Protein AF-A0A373C5P8-F1 (afdb_monomer_lite)

Radius of gyration: 21.84 Å; chains: 1; bounding box: 50×25×62 Å

Sequence (95 aa):
MFCRLKVCSYILAANDAGSLKAAPLRILKFPVVLPHKFLDAGRFNLRFSDTSEIIEIADKLRWYRYQRGLRQRSVADYADIDRSTYIHYEEAGRG

pLDDT: mean 80.57, std 11.32, range [50.44, 95.62]

Secondary structure (DSSP, 8-state):
-EEEEETTEEEEEEEETTEEEEEEEE-PPPP-----S-HHHHHHHHH-SSGGG---HHHHHHHHHHHTT--HHHHHHHHT--HHHHHHHHHTT--

Structure (mmCIF, N/CA/C/O backbone):
data_AF-A0A373C5P8-F1
#
_entry.id   AF-A0A373C5P8-F1
#
loop_
_atom_site.group_PDB
_atom_site.id
_atom_site.type_symbol
_atom_site.label_atom_id
_atom_site.label_alt_id
_atom_site.label_comp_id
_atom_site.label_asym_id
_atom_site.label_entity_id
_atom_site.label_seq_id
_atom_site.pdbx_PDB_ins_code
_atom_site.Cartn_x
_atom_site.Cartn_y
_atom_site.Cartn_z
_atom_site.occupancy
_atom_site.B_iso_or_equiv
_atom_site.auth_seq_id
_atom_site.auth_comp_id
_atom_site.auth_asym_id
_atom_site.auth_atom_id
_atom_site.pdbx_PDB_model_num
ATOM 1 N N . MET A 1 1 ? -22.679 0.490 28.786 1.00 80.69 1 MET A N 1
ATOM 2 C CA . MET A 1 1 ? -22.985 1.569 27.826 1.00 80.69 1 MET A CA 1
ATOM 3 C C . MET A 1 1 ? -21.695 2.046 27.177 1.00 80.69 1 MET A C 1
ATOM 5 O O . MET A 1 1 ? -20.711 2.264 27.874 1.00 80.69 1 MET A O 1
ATOM 9 N N . PHE A 1 2 ? -21.686 2.153 25.851 1.00 81.44 2 PHE A N 1
ATOM 10 C CA . PHE A 1 2 ? -20.550 2.642 25.072 1.00 81.44 2 PHE A CA 1
ATOM 11 C C . PHE A 1 2 ? -20.888 4.033 24.534 1.00 81.44 2 PHE A C 1
ATOM 13 O O . PHE A 1 2 ? -21.875 4.185 23.816 1.00 81.44 2 PHE A O 1
ATOM 20 N N . CYS A 1 3 ? -20.095 5.041 24.897 1.00 80.56 3 CYS A N 1
ATOM 21 C CA . CYS A 1 3 ? -20.370 6.439 24.566 1.00 80.56 3 CYS A CA 1
ATOM 22 C C . CYS A 1 3 ? -19.210 7.033 23.770 1.00 80.56 3 CYS A C 1
ATOM 24 O O . CYS A 1 3 ? -18.059 6.955 24.197 1.00 80.56 3 CYS A O 1
ATOM 26 N N . ARG A 1 4 ? -19.493 7.657 22.622 1.00 83.50 4 ARG A N 1
ATOM 27 C CA . ARG A 1 4 ? -18.482 8.383 21.841 1.00 83.50 4 ARG A CA 1
ATOM 28 C C . ARG A 1 4 ? -18.359 9.811 22.360 1.00 83.50 4 ARG A C 1
ATOM 30 O O . ARG A 1 4 ? -19.345 10.537 22.362 1.00 83.50 4 ARG A O 1
ATOM 37 N N . LEU A 1 5 ? -17.149 10.218 22.739 1.00 81.94 5 LEU A N 1
ATOM 38 C CA . LEU A 1 5 ? -16.859 11.592 23.159 1.00 81.94 5 LEU A CA 1
ATOM 39 C C . LEU A 1 5 ? -16.396 12.466 21.989 1.00 81.94 5 LEU A C 1
ATOM 41 O O . LEU A 1 5 ? -16.896 13.568 21.792 1.00 81.94 5 LEU A O 1
ATOM 45 N N . LYS A 1 6 ? -15.412 11.975 21.224 1.00 76.81 6 LYS A N 1
ATOM 46 C CA . LYS A 1 6 ? -14.766 12.662 20.090 1.00 76.81 6 LYS A CA 1
ATOM 47 C C . LYS A 1 6 ? -14.341 11.639 19.027 1.00 76.81 6 LYS A C 1
ATOM 49 O O . LYS A 1 6 ? -14.604 10.443 19.171 1.00 76.81 6 LYS A O 1
ATOM 54 N N . VAL A 1 7 ? -13.693 12.087 17.948 1.00 73.38 7 VAL A N 1
ATOM 55 C CA . VAL A 1 7 ? -13.117 11.200 16.920 1.00 73.38 7 VAL A CA 1
ATOM 56 C C . VAL A 1 7 ? -12.161 10.203 17.590 1.00 73.38 7 VAL A C 1
ATOM 58 O O . VAL A 1 7 ? -11.195 10.602 18.229 1.00 73.38 7 VAL A O 1
ATOM 61 N N . CYS A 1 8 ? -12.466 8.906 17.480 1.00 70.81 8 CYS A N 1
ATOM 62 C CA . CYS A 1 8 ? -11.717 7.780 18.066 1.00 70.81 8 CYS A CA 1
ATOM 63 C C . CYS A 1 8 ? -11.630 7.718 19.609 1.00 70.81 8 CYS A C 1
ATOM 65 O O . CYS A 1 8 ? -10.981 6.809 20.136 1.00 70.81 8 CYS A O 1
ATOM 67 N N . SER A 1 9 ? -12.308 8.609 20.339 1.00 80.25 9 SER A N 1
ATOM 68 C CA . SER A 1 9 ? -12.348 8.613 21.808 1.00 80.25 9 SER A CA 1
ATOM 69 C C . SER A 1 9 ? -13.710 8.161 22.319 1.00 80.25 9 SER A C 1
ATOM 71 O O . SER A 1 9 ? -14.734 8.786 22.026 1.00 80.25 9 SER A O 1
ATOM 73 N N . TYR A 1 10 ? -13.706 7.104 23.122 1.00 87.19 10 TYR A N 1
ATOM 74 C CA . TYR A 1 10 ? -14.892 6.474 23.680 1.00 87.19 10 TYR A CA 1
ATOM 75 C C . TYR A 1 10 ? -14.766 6.327 25.196 1.00 87.19 10 TYR A C 1
ATOM 77 O O . TYR A 1 10 ? -13.670 6.301 25.752 1.00 87.19 10 TYR A O 1
ATOM 85 N N . ILE A 1 11 ? -15.906 6.221 25.867 1.00 89.56 11 ILE A N 1
ATOM 86 C CA . ILE A 1 11 ? -15.998 5.815 27.265 1.00 89.56 11 ILE A CA 1
ATOM 87 C C . ILE A 1 11 ? -16.814 4.533 27.325 1.00 89.56 11 ILE A C 1
ATOM 89 O O . ILE A 1 11 ? -17.901 4.441 26.745 1.00 89.56 11 ILE A O 1
ATOM 93 N N . LEU A 1 12 ? -16.286 3.560 28.060 1.00 88.62 12 LEU A N 1
ATOM 94 C CA . LEU A 1 12 ? -17.045 2.411 28.518 1.00 88.62 12 LEU A CA 1
ATOM 95 C C . LEU A 1 12 ? -17.589 2.737 29.908 1.00 88.62 12 LEU A C 1
ATOM 97 O O . LEU A 1 12 ? -16.809 2.971 30.825 1.00 88.62 12 LEU A O 1
ATOM 101 N N . ALA A 1 13 ? -18.909 2.763 30.059 1.00 87.75 13 ALA A N 1
ATOM 102 C CA . ALA A 1 13 ? -19.573 2.999 31.335 1.00 87.75 13 ALA A CA 1
ATOM 103 C C . ALA A 1 13 ? -20.435 1.791 31.720 1.00 87.75 13 ALA A C 1
ATOM 105 O O . ALA A 1 13 ? -21.214 1.298 30.902 1.00 87.75 13 ALA A O 1
ATOM 106 N N . ALA A 1 14 ? -20.325 1.319 32.954 1.00 87.75 14 ALA A N 1
ATOM 107 C CA . ALA A 1 14 ? -21.147 0.258 33.521 1.00 87.75 14 ALA A CA 1
ATOM 108 C C . ALA A 1 14 ? -21.732 0.734 34.852 1.00 87.75 14 ALA A C 1
ATOM 110 O O . ALA A 1 14 ? -21.040 1.373 35.640 1.00 87.75 14 ALA A O 1
ATOM 111 N N . ASN A 1 15 ? -23.009 0.438 35.081 1.00 86.50 15 ASN A N 1
ATOM 112 C CA . ASN A 1 15 ? -23.632 0.632 36.380 1.00 86.50 15 ASN A CA 1
ATOM 113 C C . ASN A 1 15 ? -23.623 -0.719 37.092 1.00 86.50 15 ASN A C 1
ATOM 115 O O . ASN A 1 15 ? -24.175 -1.687 36.573 1.00 86.50 15 ASN A O 1
ATOM 119 N N . ASP A 1 16 ? -22.947 -0.774 38.230 1.00 82.62 16 ASP A N 1
ATOM 120 C CA . ASP A 1 16 ? -22.832 -1.959 39.066 1.00 82.62 16 ASP A CA 1
ATOM 121 C C . ASP A 1 16 ? -23.389 -1.607 40.446 1.00 82.62 16 ASP A C 1
ATOM 123 O O . ASP A 1 16 ? -22.794 -0.810 41.174 1.00 82.62 16 ASP A O 1
ATOM 127 N N . ALA A 1 17 ? -24.584 -2.123 40.747 1.00 79.75 17 ALA A N 1
ATOM 128 C CA . ALA A 1 17 ? -25.299 -1.915 42.008 1.00 79.75 17 ALA A CA 1
ATOM 129 C C . ALA A 1 17 ? -25.357 -0.444 42.495 1.00 79.75 17 ALA A C 1
ATOM 131 O O . ALA A 1 17 ? -25.217 -0.170 43.685 1.00 79.75 17 ALA A O 1
ATOM 132 N N . GLY A 1 18 ? -25.557 0.517 41.583 1.00 81.81 18 GLY A N 1
ATOM 133 C CA . GLY A 1 18 ? -25.664 1.946 41.913 1.00 81.81 18 GLY A CA 1
ATOM 134 C C . GLY A 1 18 ? -24.344 2.722 41.853 1.00 81.81 18 GLY A C 1
ATOM 135 O O . GLY A 1 18 ? -24.354 3.942 42.003 1.00 81.81 18 GLY A O 1
ATOM 136 N N . SER A 1 19 ? -23.222 2.053 41.574 1.00 79.56 19 SER A N 1
ATOM 137 C CA . SER A 1 19 ? -21.930 2.689 41.314 1.00 79.56 19 SER A CA 1
ATOM 138 C C . SER A 1 19 ? -21.648 2.754 39.813 1.00 79.56 19 SER A C 1
ATOM 140 O O . SER A 1 19 ? -21.651 1.738 39.110 1.00 79.56 19 SER A O 1
ATOM 142 N N . LEU A 1 20 ? -21.401 3.963 39.303 1.00 86.12 20 LEU A N 1
ATOM 143 C CA . LEU A 1 20 ? -21.026 4.182 37.909 1.00 86.12 20 LEU A CA 1
ATOM 144 C C . LEU A 1 20 ? -19.517 3.968 37.740 1.00 86.12 20 LEU A C 1
ATOM 146 O O . LEU A 1 20 ? -18.709 4.812 38.123 1.00 86.12 20 LEU A O 1
ATOM 150 N N . LYS A 1 21 ? -19.136 2.859 37.110 1.00 88.81 21 LYS A N 1
ATOM 151 C CA . LYS A 1 21 ? -17.755 2.581 36.703 1.00 88.81 21 LYS A CA 1
ATOM 152 C C . LYS A 1 21 ? -17.560 3.060 35.269 1.00 88.81 21 LYS A C 1
ATOM 154 O O . LYS A 1 21 ? -18.253 2.591 34.367 1.00 88.81 21 LYS A O 1
ATOM 159 N N . ALA A 1 22 ? -16.622 3.976 35.046 1.00 88.75 22 ALA A N 1
ATOM 160 C CA . ALA A 1 22 ? -16.278 4.470 33.716 1.00 88.75 22 ALA A CA 1
ATOM 161 C C . ALA A 1 22 ? -14.785 4.275 33.426 1.00 88.75 22 ALA A C 1
ATOM 163 O O . ALA A 1 22 ? -13.944 4.565 34.273 1.00 88.75 22 ALA A O 1
ATOM 164 N N . ALA A 1 23 ? -14.461 3.809 32.220 1.00 88.06 23 ALA A N 1
ATOM 165 C CA . ALA A 1 23 ? -13.093 3.635 31.748 1.00 88.06 23 ALA A CA 1
ATOM 166 C C . ALA A 1 23 ? -12.900 4.314 30.378 1.00 88.06 23 ALA A C 1
ATOM 168 O O . ALA A 1 23 ? -13.760 4.174 29.496 1.00 88.06 23 ALA A O 1
ATOM 169 N N . PRO A 1 24 ? -11.788 5.045 30.172 1.00 85.94 24 PRO A N 1
ATOM 170 C CA . PRO A 1 24 ? -11.460 5.611 28.871 1.00 85.94 24 PRO A CA 1
ATOM 171 C C . PRO A 1 24 ? -11.092 4.496 27.884 1.00 85.94 24 PRO A C 1
ATOM 173 O O . PRO A 1 24 ? -10.318 3.595 28.198 1.00 85.94 24 PRO A O 1
ATOM 176 N N . LEU A 1 25 ? -11.629 4.574 26.668 1.00 82.62 25 LEU A N 1
ATOM 177 C CA . LEU A 1 25 ? -11.416 3.605 25.599 1.00 82.62 25 LEU A CA 1
ATOM 178 C C . LEU A 1 25 ? -11.024 4.335 24.312 1.00 82.62 25 LEU A C 1
ATOM 180 O O . LEU A 1 25 ? -11.729 5.226 23.837 1.00 82.62 25 LEU A O 1
ATOM 184 N N . ARG A 1 26 ? -9.897 3.951 23.712 1.00 79.88 26 ARG A N 1
ATOM 185 C CA . ARG A 1 26 ? -9.427 4.523 22.446 1.00 79.88 26 ARG A CA 1
ATOM 186 C C . ARG A 1 26 ? -9.413 3.442 21.379 1.00 79.88 26 ARG A C 1
ATOM 188 O O . ARG A 1 26 ? -8.666 2.477 21.492 1.00 79.88 26 ARG A O 1
ATOM 195 N N . ILE A 1 27 ? -10.233 3.609 20.345 1.00 81.62 27 ILE A N 1
ATOM 196 C CA . ILE A 1 27 ? -10.243 2.686 19.206 1.00 81.62 27 ILE A CA 1
ATOM 197 C C . ILE A 1 27 ? -9.271 3.235 18.172 1.00 81.62 27 ILE A C 1
ATOM 199 O O . ILE A 1 27 ? -9.530 4.262 17.543 1.00 81.62 27 ILE A O 1
ATOM 203 N N . LEU A 1 28 ? -8.139 2.558 18.023 1.00 77.25 28 LEU A N 1
ATOM 204 C CA . LEU A 1 28 ? -7.158 2.867 16.995 1.00 77.25 28 LEU A CA 1
ATOM 205 C C . LEU A 1 28 ? -7.607 2.227 15.680 1.00 77.25 28 LEU A C 1
ATOM 207 O O . LEU A 1 28 ? -7.942 1.045 15.639 1.00 77.25 28 LEU A O 1
ATOM 211 N N . LYS A 1 29 ? -7.630 3.020 14.609 1.00 72.50 29 LYS A N 1
ATOM 212 C CA . LYS A 1 29 ? -7.823 2.518 13.250 1.00 72.50 29 LYS A CA 1
ATOM 213 C C . LYS A 1 29 ? -6.459 2.421 12.602 1.00 72.50 29 LYS A C 1
ATOM 215 O O . LYS A 1 29 ? -5.774 3.430 12.468 1.00 72.50 29 LYS A O 1
ATOM 220 N N . PHE A 1 30 ? -6.095 1.220 12.196 1.00 70.88 30 PHE A N 1
ATOM 221 C CA . PHE A 1 30 ? -4.934 1.002 11.354 1.00 70.88 30 PHE A CA 1
ATOM 222 C C . PHE A 1 30 ? -5.440 0.754 9.934 1.00 70.88 30 PHE A C 1
ATOM 224 O O . PHE A 1 30 ? -6.466 0.080 9.781 1.00 70.88 30 PHE A O 1
ATOM 231 N N . PRO A 1 31 ? -4.783 1.302 8.900 1.00 63.72 31 PRO A N 1
ATOM 232 C CA . PRO A 1 31 ? -5.080 0.889 7.540 1.00 63.72 31 PRO A CA 1
ATOM 233 C C . PRO A 1 31 ? -4.887 -0.626 7.466 1.00 63.72 31 PRO A C 1
ATOM 235 O O . PRO A 1 31 ? -3.851 -1.149 7.883 1.00 63.72 31 PRO A O 1
ATOM 238 N N . VAL A 1 32 ? -5.907 -1.338 6.983 1.00 59.16 32 VAL A N 1
ATOM 239 C CA . VAL A 1 32 ? -5.801 -2.773 6.717 1.00 59.16 32 VAL A CA 1
ATOM 240 C C . VAL A 1 32 ? -4.885 -2.922 5.508 1.00 59.16 32 VAL A C 1
ATOM 242 O O . VAL A 1 32 ? -5.335 -2.970 4.368 1.00 59.16 32 VAL A O 1
ATOM 245 N N . VAL A 1 33 ? -3.578 -2.943 5.756 1.00 59.09 33 VAL A N 1
ATOM 246 C CA . VAL A 1 33 ? -2.616 -3.434 4.777 1.00 59.09 33 VAL A CA 1
ATOM 247 C C . VAL A 1 33 ? -2.872 -4.931 4.713 1.00 59.09 33 VAL A C 1
ATOM 249 O O . VAL A 1 33 ? -2.725 -5.620 5.725 1.00 59.09 33 VAL A O 1
ATOM 2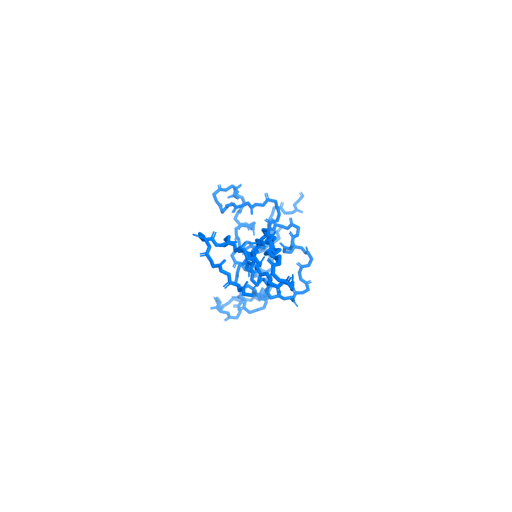52 N N . LEU A 1 34 ? -3.355 -5.419 3.566 1.00 56.59 34 LEU A N 1
ATOM 253 C CA . LEU A 1 34 ? -3.667 -6.835 3.385 1.00 56.59 34 LEU A CA 1
ATOM 254 C C . LEU A 1 34 ? -2.494 -7.676 3.925 1.00 56.59 34 LEU A C 1
ATOM 256 O O . LEU A 1 34 ? -1.349 -7.380 3.567 1.00 56.59 34 LEU A O 1
ATOM 260 N N . PRO A 1 35 ? -2.735 -8.713 4.752 1.00 50.50 35 PRO A N 1
ATOM 261 C CA . PRO A 1 35 ? -1.690 -9.607 5.235 1.00 50.50 35 PRO A CA 1
ATOM 262 C C . PRO A 1 35 ? -1.219 -10.497 4.079 1.00 50.50 35 PRO A C 1
ATOM 264 O O . PRO A 1 35 ? -1.485 -11.693 3.990 1.00 50.50 35 PRO A O 1
ATOM 267 N N . HIS A 1 36 ? -0.516 -9.898 3.133 1.00 53.28 36 HIS A N 1
ATOM 268 C CA . HIS A 1 36 ? 0.189 -10.585 2.078 1.00 53.28 36 HIS A CA 1
ATOM 269 C C . HIS A 1 36 ? 1.665 -10.313 2.279 1.00 53.28 36 HIS A C 1
ATOM 271 O O . HIS A 1 36 ? 2.158 -9.293 1.828 1.00 53.28 36 HIS A O 1
ATOM 277 N N . LYS A 1 37 ? 2.315 -11.236 3.003 1.00 50.44 37 LYS A N 1
ATOM 278 C CA . LYS A 1 37 ? 3.706 -11.742 2.918 1.00 50.44 37 LYS A CA 1
ATOM 279 C C . LYS A 1 37 ? 4.865 -10.824 2.469 1.00 50.44 37 LYS A C 1
ATOM 281 O O . LYS A 1 37 ? 5.955 -11.332 2.244 1.00 50.44 37 LYS A O 1
ATOM 286 N N . PHE A 1 38 ? 4.714 -9.512 2.393 1.00 57.41 38 PHE A N 1
ATOM 287 C CA . PHE A 1 38 ? 5.805 -8.585 2.137 1.00 57.41 38 PHE A CA 1
ATOM 288 C C . PHE A 1 38 ? 6.267 -8.034 3.483 1.00 57.41 38 PHE A C 1
ATOM 290 O O . PHE A 1 38 ? 5.931 -6.915 3.858 1.00 57.41 38 PHE A O 1
ATOM 297 N N . LEU A 1 39 ? 7.044 -8.835 4.223 1.00 64.12 39 LEU A N 1
ATOM 298 C CA . LEU A 1 39 ? 7.800 -8.334 5.382 1.00 64.12 39 LEU A CA 1
ATOM 299 C C . LEU A 1 39 ? 8.594 -7.072 5.001 1.00 64.12 39 LEU A C 1
ATOM 301 O O . LEU A 1 39 ? 8.681 -6.127 5.786 1.00 64.12 39 LEU A O 1
ATOM 305 N N . ASP A 1 40 ? 9.076 -7.032 3.758 1.00 64.94 40 ASP A N 1
ATOM 306 C CA . ASP A 1 40 ? 9.739 -5.878 3.162 1.00 64.94 40 ASP A CA 1
ATOM 307 C C . ASP A 1 40 ? 8.834 -4.646 3.083 1.00 64.94 40 ASP A C 1
ATOM 309 O O . ASP A 1 40 ? 9.302 -3.556 3.381 1.00 64.94 40 ASP A O 1
ATOM 313 N N . ALA A 1 41 ? 7.538 -4.793 2.778 1.00 66.94 41 ALA A N 1
ATOM 314 C CA . ALA A 1 41 ? 6.593 -3.672 2.773 1.00 66.94 41 ALA A CA 1
ATOM 315 C C . ALA A 1 41 ? 6.403 -3.092 4.179 1.00 66.94 41 ALA A C 1
ATOM 317 O O . ALA A 1 41 ? 6.352 -1.879 4.344 1.00 66.94 41 ALA A O 1
ATOM 318 N N . GLY A 1 42 ? 6.347 -3.950 5.203 1.00 67.56 42 GLY A N 1
ATOM 319 C CA . GLY A 1 42 ? 6.263 -3.511 6.597 1.00 67.56 42 GLY A CA 1
ATOM 320 C C . GLY A 1 42 ? 7.489 -2.699 7.021 1.00 67.56 42 GLY A C 1
ATOM 321 O O . GLY A 1 42 ? 7.348 -1.609 7.568 1.00 67.56 42 GLY A O 1
ATOM 322 N N . ARG A 1 43 ? 8.697 -3.189 6.710 1.00 71.19 43 ARG A N 1
ATOM 323 C CA . ARG A 1 43 ? 9.953 -2.464 6.981 1.00 71.19 43 ARG A CA 1
ATOM 324 C C . ARG A 1 43 ? 10.065 -1.170 6.173 1.00 71.19 43 ARG A C 1
ATOM 326 O O . ARG A 1 43 ? 10.553 -0.171 6.688 1.00 71.19 43 ARG A O 1
ATOM 333 N N . PHE A 1 44 ? 9.606 -1.188 4.926 1.00 73.25 44 PHE A N 1
ATOM 334 C CA . PHE A 1 44 ? 9.673 -0.049 4.018 1.00 73.25 44 PHE A CA 1
ATOM 335 C C . PHE A 1 44 ? 8.699 1.069 4.411 1.00 73.25 44 PHE A C 1
ATOM 337 O O . PHE A 1 44 ? 9.096 2.228 4.487 1.00 73.25 44 PHE A O 1
ATOM 344 N N . ASN A 1 45 ? 7.457 0.724 4.758 1.00 69.62 45 ASN A N 1
ATOM 345 C CA . ASN A 1 45 ? 6.440 1.687 5.189 1.00 69.62 45 ASN A CA 1
ATOM 346 C C . ASN A 1 45 ? 6.756 2.321 6.554 1.00 69.62 45 ASN A C 1
ATOM 348 O O . ASN A 1 45 ? 6.294 3.419 6.833 1.00 69.62 45 ASN A O 1
ATOM 352 N N . LEU A 1 46 ? 7.538 1.652 7.410 1.00 70.75 46 LEU A N 1
ATOM 353 C CA . LEU A 1 46 ? 8.049 2.262 8.644 1.00 70.75 46 LEU A CA 1
ATOM 354 C C . LEU A 1 46 ? 9.138 3.308 8.375 1.00 70.75 46 LEU A C 1
ATOM 356 O O . LEU A 1 46 ? 9.350 4.185 9.207 1.00 70.75 46 LEU A O 1
ATOM 360 N N . ARG A 1 47 ? 9.849 3.194 7.247 1.00 72.50 47 ARG A N 1
ATOM 361 C CA . ARG A 1 47 ? 10.972 4.069 6.897 1.00 72.50 47 ARG A CA 1
ATOM 362 C C . ARG A 1 47 ? 10.527 5.351 6.194 1.00 72.50 47 ARG A C 1
ATOM 364 O O . ARG A 1 47 ? 11.178 6.370 6.381 1.00 72.50 47 ARG A O 1
ATOM 371 N N . PHE A 1 48 ? 9.449 5.292 5.413 1.00 69.62 48 PHE A N 1
ATOM 372 C CA . PHE A 1 48 ? 8.927 6.427 4.651 1.00 69.62 48 PHE A CA 1
ATOM 373 C C . PHE A 1 48 ? 7.476 6.692 5.027 1.00 69.62 48 PHE A C 1
ATOM 375 O O . PHE A 1 48 ? 6.595 5.871 4.754 1.00 69.62 48 PHE A O 1
ATOM 382 N N . SER A 1 49 ? 7.243 7.843 5.655 1.00 69.50 49 SER A N 1
ATOM 383 C CA . SER A 1 49 ? 5.908 8.266 6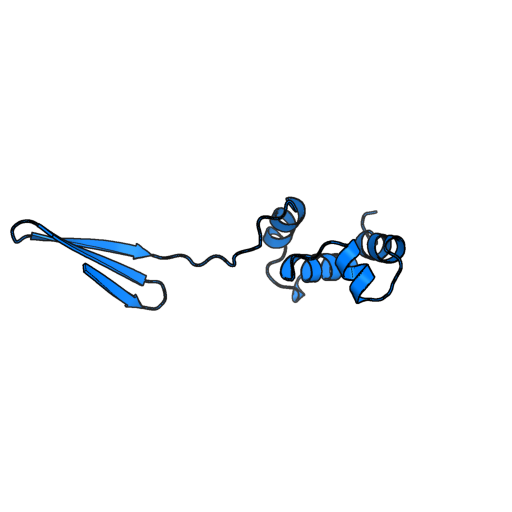.073 1.00 69.50 49 SER A CA 1
ATOM 384 C C . SER A 1 49 ? 5.172 9.002 4.953 1.00 69.50 49 SER A C 1
ATOM 386 O O . SER A 1 49 ? 3.954 8.864 4.824 1.00 69.50 49 SER A O 1
ATOM 388 N N . ASP A 1 50 ? 5.925 9.695 4.093 1.00 73.50 50 ASP A N 1
ATOM 389 C CA . ASP A 1 50 ? 5.426 10.389 2.911 1.00 73.50 50 ASP A CA 1
ATOM 390 C C . ASP A 1 50 ? 6.277 10.065 1.669 1.00 73.50 50 ASP A C 1
ATOM 392 O O . ASP A 1 50 ? 7.493 9.892 1.729 1.00 73.50 50 ASP A O 1
ATOM 396 N N . THR A 1 51 ? 5.628 10.017 0.506 1.00 77.06 51 THR A N 1
ATOM 397 C CA . THR A 1 51 ? 6.265 9.874 -0.813 1.00 77.06 51 THR A CA 1
ATOM 398 C C . THR A 1 51 ? 7.256 10.982 -1.140 1.00 77.06 51 THR A C 1
ATOM 400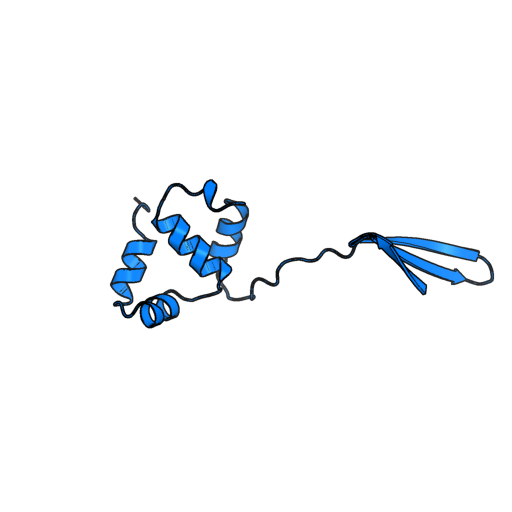 O O . THR A 1 51 ? 8.185 10.755 -1.916 1.00 77.06 51 THR A O 1
ATOM 403 N N . SER A 1 52 ? 7.070 12.164 -0.552 1.00 79.62 52 SER A N 1
ATOM 404 C CA . SER A 1 52 ? 7.953 13.320 -0.716 1.00 79.62 52 SER A CA 1
ATOM 405 C C . SER A 1 52 ? 9.355 13.070 -0.148 1.00 79.62 52 SER A C 1
ATOM 407 O O . SER A 1 52 ? 10.324 13.653 -0.625 1.00 79.62 52 SER A O 1
ATOM 409 N N . GLU A 1 53 ? 9.472 12.176 0.839 1.00 79.50 53 GLU A N 1
ATOM 410 C CA . GLU A 1 53 ? 10.738 11.784 1.477 1.00 79.50 53 GLU A CA 1
ATOM 411 C C . GLU A 1 53 ? 11.538 10.797 0.611 1.00 79.50 53 GLU A C 1
ATOM 413 O O . GLU A 1 53 ? 12.715 10.539 0.868 1.00 79.50 53 GLU A O 1
ATOM 418 N N . ILE A 1 54 ? 10.906 10.234 -0.422 1.00 83.62 54 ILE A N 1
ATOM 419 C CA . ILE A 1 54 ? 11.512 9.246 -1.306 1.00 83.62 54 ILE A CA 1
ATOM 420 C C . ILE A 1 54 ? 12.161 9.964 -2.489 1.00 83.62 54 ILE A C 1
ATOM 422 O O . ILE A 1 54 ? 11.481 10.569 -3.319 1.00 83.62 54 ILE A O 1
ATOM 426 N N . ILE A 1 55 ? 13.486 9.868 -2.592 1.00 85.50 55 ILE A N 1
ATOM 427 C CA . ILE A 1 55 ? 14.261 10.493 -3.674 1.00 85.50 55 ILE A CA 1
ATOM 428 C C . ILE A 1 55 ? 14.372 9.537 -4.870 1.00 85.50 55 ILE A C 1
ATOM 430 O O . ILE A 1 55 ? 14.130 9.935 -6.009 1.00 85.50 55 ILE A O 1
ATOM 434 N N . GLU A 1 56 ? 14.655 8.261 -4.606 1.00 88.56 56 GLU A N 1
ATOM 435 C CA . GLU A 1 56 ? 14.874 7.248 -5.638 1.00 88.56 56 GLU A CA 1
ATOM 436 C C . GLU A 1 56 ? 13.579 6.814 -6.337 1.00 88.56 56 GLU A C 1
ATOM 438 O O . GLU A 1 56 ? 12.563 6.497 -5.709 1.00 88.56 56 GLU A O 1
ATOM 443 N N . ILE A 1 57 ? 13.625 6.733 -7.669 1.00 89.19 57 ILE A N 1
ATOM 444 C CA . ILE A 1 57 ? 12.466 6.335 -8.486 1.00 89.19 57 ILE A CA 1
ATOM 445 C C . ILE A 1 57 ? 12.072 4.882 -8.193 1.00 89.19 57 ILE A C 1
ATOM 447 O O . ILE A 1 57 ? 10.883 4.582 -8.063 1.00 89.19 57 ILE A O 1
ATOM 451 N N . ALA A 1 58 ? 13.053 3.991 -8.020 1.00 90.19 58 ALA A N 1
ATOM 452 C CA . ALA A 1 58 ? 12.810 2.592 -7.669 1.00 90.19 58 ALA A CA 1
ATOM 453 C C . ALA A 1 58 ? 12.056 2.461 -6.335 1.00 90.19 58 ALA A C 1
ATOM 455 O O . ALA A 1 58 ? 11.133 1.657 -6.207 1.00 90.19 58 ALA A O 1
ATOM 456 N N . ASP A 1 59 ? 12.395 3.298 -5.352 1.00 87.50 59 ASP A N 1
ATOM 457 C CA . ASP A 1 59 ? 11.713 3.335 -4.061 1.00 87.50 59 ASP A CA 1
ATOM 458 C C . ASP A 1 59 ? 10.280 3.866 -4.172 1.00 87.50 59 ASP A C 1
ATOM 460 O O . ASP A 1 59 ? 9.378 3.326 -3.526 1.00 87.50 59 ASP A O 1
ATOM 464 N N . LYS A 1 60 ? 10.023 4.848 -5.046 1.00 88.88 60 LYS A N 1
ATOM 465 C CA . LYS A 1 60 ? 8.651 5.307 -5.325 1.00 88.88 60 LYS A CA 1
ATOM 466 C C . LYS A 1 60 ? 7.805 4.203 -5.948 1.00 88.88 60 LYS A C 1
ATOM 468 O O . LYS A 1 60 ? 6.661 4.009 -5.536 1.00 88.88 60 LYS A O 1
ATOM 473 N N . LEU A 1 61 ? 8.358 3.450 -6.901 1.00 89.81 61 LEU A N 1
ATOM 474 C CA . LEU A 1 61 ? 7.664 2.318 -7.523 1.00 89.81 61 LEU A CA 1
ATOM 475 C C . LEU A 1 61 ? 7.277 1.259 -6.482 1.00 89.81 61 LEU A C 1
ATOM 477 O O . LEU A 1 61 ? 6.111 0.851 -6.430 1.00 89.81 61 LEU A O 1
ATOM 481 N N . ARG A 1 62 ? 8.216 0.893 -5.597 1.00 87.31 62 ARG A N 1
ATOM 482 C CA . ARG A 1 62 ? 7.967 -0.031 -4.479 1.00 87.31 62 ARG A CA 1
ATOM 483 C C . ARG A 1 62 ? 6.871 0.510 -3.556 1.00 87.31 62 ARG A C 1
ATOM 485 O O . ARG A 1 62 ? 5.943 -0.226 -3.221 1.00 87.31 62 ARG A O 1
ATOM 492 N N . TRP A 1 63 ? 6.926 1.797 -3.198 1.00 84.94 63 TRP A N 1
ATOM 493 C CA . TRP A 1 63 ? 5.935 2.444 -2.331 1.00 84.94 63 TRP A CA 1
ATOM 494 C C . TRP A 1 63 ? 4.522 2.365 -2.913 1.00 84.94 63 TRP A C 1
ATOM 496 O O . TRP A 1 63 ? 3.614 1.846 -2.261 1.00 84.94 63 TRP A O 1
ATOM 506 N N . TYR A 1 64 ? 4.329 2.806 -4.161 1.00 86.56 64 TYR A N 1
ATOM 507 C CA . TYR A 1 64 ? 3.011 2.781 -4.806 1.00 86.56 64 TYR A CA 1
ATOM 508 C C . TYR A 1 64 ? 2.475 1.358 -4.957 1.00 86.56 64 TYR A C 1
ATOM 510 O O . TYR A 1 64 ? 1.280 1.116 -4.753 1.00 86.56 64 TYR A O 1
ATOM 518 N N . ARG A 1 65 ? 3.354 0.398 -5.263 1.00 87.94 65 ARG A N 1
ATOM 519 C CA . ARG A 1 65 ? 2.984 -1.014 -5.324 1.00 87.94 65 ARG A CA 1
ATOM 520 C C . ARG A 1 65 ? 2.522 -1.533 -3.962 1.00 87.94 65 ARG A C 1
ATOM 522 O O . ARG A 1 65 ? 1.501 -2.221 -3.903 1.00 87.94 65 ARG A O 1
ATOM 529 N N . TYR A 1 66 ? 3.227 -1.193 -2.880 1.00 84.06 66 TYR A N 1
ATOM 530 C CA . TYR A 1 66 ? 2.860 -1.592 -1.519 1.00 84.06 66 TYR A CA 1
ATOM 531 C C . TYR A 1 66 ? 1.543 -0.970 -1.056 1.00 84.06 66 TYR A C 1
ATOM 533 O O . TYR A 1 66 ? 0.710 -1.696 -0.516 1.00 84.06 66 TYR A O 1
ATOM 541 N N . GLN A 1 67 ? 1.302 0.317 -1.328 1.00 79.88 67 GLN A N 1
ATOM 542 C CA . GLN A 1 67 ? 0.023 0.965 -1.001 1.00 79.88 67 GLN A CA 1
ATOM 543 C C . GLN A 1 67 ? -1.166 0.313 -1.715 1.00 79.88 67 GLN A C 1
ATOM 545 O O . GLN A 1 67 ? -2.267 0.254 -1.173 1.00 79.88 67 GLN A O 1
ATOM 550 N N . ARG A 1 68 ? -0.944 -0.216 -2.923 1.00 81.88 68 ARG A N 1
ATOM 551 C CA . ARG A 1 68 ? -1.961 -0.935 -3.700 1.00 81.88 68 ARG A CA 1
ATOM 552 C C . ARG A 1 68 ? -1.994 -2.446 -3.442 1.00 81.88 68 ARG A C 1
ATOM 554 O O . ARG A 1 68 ? -2.840 -3.130 -4.009 1.00 81.88 68 ARG A O 1
ATOM 561 N N . GLY A 1 69 ? -1.089 -2.983 -2.619 1.00 80.75 69 GLY A N 1
ATOM 562 C CA . GLY A 1 69 ? -1.013 -4.415 -2.311 1.00 80.75 69 GLY A CA 1
ATOM 563 C C . GLY A 1 69 ? -0.714 -5.310 -3.522 1.00 80.75 69 GLY A C 1
ATOM 564 O O . GLY A 1 69 ? -1.091 -6.482 -3.526 1.00 80.75 69 GLY A O 1
ATOM 565 N N . LEU A 1 70 ? -0.065 -4.776 -4.562 1.00 85.19 70 LEU A N 1
ATOM 566 C CA . LEU A 1 70 ? 0.144 -5.491 -5.823 1.00 85.19 70 LEU A CA 1
ATOM 567 C C . LEU A 1 70 ? 1.446 -6.307 -5.822 1.00 85.19 70 LEU A C 1
ATOM 569 O O . LEU A 1 70 ? 2.469 -5.935 -5.237 1.00 85.19 70 LEU A O 1
ATOM 573 N N . ARG A 1 71 ? 1.429 -7.440 -6.531 1.00 86.44 71 ARG A N 1
ATOM 574 C CA . ARG A 1 71 ? 2.645 -8.204 -6.856 1.00 86.44 71 ARG A CA 1
ATOM 575 C C . ARG A 1 71 ? 3.324 -7.578 -8.072 1.00 86.44 71 ARG A C 1
ATOM 577 O O . ARG A 1 71 ? 2.635 -7.041 -8.930 1.00 86.44 71 ARG A O 1
ATOM 584 N N . GLN A 1 72 ? 4.642 -7.737 -8.198 1.00 90.00 72 GLN A N 1
ATOM 585 C CA . GLN A 1 72 ? 5.400 -7.290 -9.378 1.00 90.00 72 GLN A CA 1
ATOM 586 C C . GLN A 1 72 ? 4.772 -7.764 -10.695 1.00 90.00 72 GLN A C 1
ATOM 588 O O . GLN A 1 72 ? 4.591 -6.972 -11.608 1.00 90.00 72 GLN A O 1
ATOM 593 N N . ARG A 1 73 ? 4.349 -9.036 -10.750 1.00 91.31 73 ARG A N 1
ATOM 594 C CA . ARG A 1 73 ? 3.622 -9.596 -11.898 1.00 91.31 73 ARG A CA 1
ATOM 595 C C . ARG A 1 73 ? 2.355 -8.801 -12.219 1.00 91.31 73 ARG A C 1
ATOM 597 O O . ARG A 1 73 ? 2.177 -8.408 -13.352 1.00 91.31 73 ARG A O 1
ATOM 604 N N . SER A 1 74 ? 1.518 -8.520 -11.223 1.00 90.75 74 SER A N 1
ATOM 605 C CA . SER A 1 74 ? 0.265 -7.786 -11.432 1.00 90.75 74 SER A CA 1
ATOM 606 C C . SER A 1 74 ? 0.490 -6.346 -11.894 1.00 90.75 74 SER A C 1
ATOM 608 O O . SER A 1 74 ? -0.348 -5.805 -12.603 1.00 90.75 74 SER A O 1
ATOM 610 N N . VAL A 1 75 ? 1.599 -5.716 -11.488 1.00 92.44 75 VAL A N 1
ATOM 611 C CA . VAL A 1 75 ? 1.958 -4.381 -11.987 1.00 92.44 75 VAL A CA 1
ATOM 612 C C . VAL A 1 75 ? 2.469 -4.453 -13.424 1.00 92.44 75 VAL A C 1
ATOM 614 O O . VAL A 1 75 ? 2.061 -3.631 -14.235 1.00 92.44 75 VAL A O 1
ATOM 617 N N . ALA A 1 76 ? 3.301 -5.445 -13.747 1.00 94.75 76 ALA A N 1
ATOM 618 C CA . ALA A 1 76 ? 3.777 -5.680 -15.108 1.00 94.75 76 ALA A CA 1
ATOM 619 C C . ALA A 1 76 ? 2.616 -5.988 -16.071 1.00 94.75 76 ALA A C 1
ATOM 621 O O . ALA A 1 76 ? 2.509 -5.341 -17.106 1.00 94.75 76 ALA A O 1
ATOM 622 N N . ASP A 1 77 ? 1.693 -6.869 -15.666 1.00 94.75 77 ASP A N 1
ATOM 623 C CA . ASP A 1 77 ? 0.480 -7.210 -16.420 1.00 94.75 77 ASP A CA 1
ATOM 624 C C . ASP A 1 77 ? -0.412 -5.968 -16.648 1.00 94.75 77 ASP A C 1
ATOM 626 O O . ASP A 1 77 ? -1.010 -5.818 -17.706 1.00 94.75 77 ASP A O 1
ATOM 630 N N . TYR A 1 78 ? -0.506 -5.056 -15.669 1.00 92.44 78 TYR A N 1
ATOM 631 C CA . TYR A 1 78 ? -1.280 -3.811 -15.800 1.00 92.44 78 TYR A CA 1
ATOM 632 C C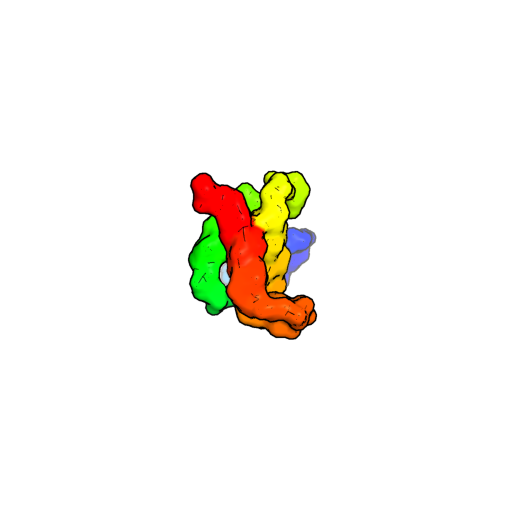 . TYR A 1 78 ? -0.610 -2.779 -16.717 1.00 92.44 78 TYR A C 1
ATOM 634 O O . TYR A 1 78 ? -1.294 -2.032 -17.410 1.00 92.44 78 TYR A O 1
ATOM 642 N N . ALA A 1 79 ? 0.720 -2.700 -16.678 1.00 91.94 79 ALA A N 1
ATOM 643 C CA . ALA A 1 79 ? 1.505 -1.766 -17.478 1.00 91.94 79 ALA A CA 1
ATOM 644 C C . ALA A 1 79 ? 1.836 -2.301 -18.883 1.00 91.94 79 ALA A C 1
ATOM 646 O O . ALA A 1 79 ? 2.464 -1.578 -19.651 1.00 91.94 79 ALA A O 1
ATOM 647 N N . ASP A 1 80 ? 1.425 -3.533 -19.197 1.00 95.62 80 ASP A N 1
ATOM 648 C CA . ASP A 1 80 ? 1.724 -4.245 -20.444 1.00 95.62 80 ASP A CA 1
ATOM 649 C C . ASP A 1 80 ? 3.229 -4.281 -20.769 1.00 95.62 80 ASP A C 1
ATOM 651 O O . ASP A 1 80 ? 3.678 -4.011 -21.881 1.00 95.62 80 ASP A O 1
ATOM 655 N N . ILE A 1 81 ? 4.035 -4.582 -19.748 1.00 95.62 81 ILE A N 1
ATOM 656 C CA . ILE A 1 81 ? 5.490 -4.733 -19.863 1.00 95.62 81 ILE A CA 1
ATOM 657 C C . ILE A 1 81 ? 5.922 -6.117 -19.406 1.00 95.62 81 ILE A C 1
ATOM 659 O O . ILE A 1 81 ? 5.252 -6.769 -18.602 1.00 95.62 81 ILE A O 1
ATOM 663 N N . ASP A 1 82 ? 7.097 -6.550 -19.862 1.00 95.56 82 ASP A N 1
ATOM 664 C CA . ASP A 1 82 ? 7.662 -7.795 -19.368 1.00 95.56 82 ASP A CA 1
ATOM 665 C C . ASP A 1 82 ? 7.958 -7.711 -17.863 1.00 9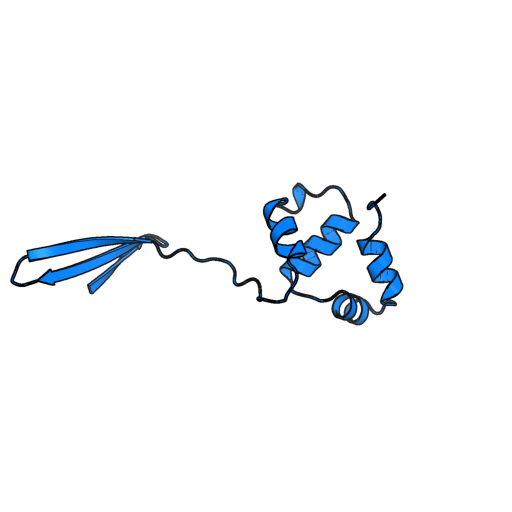5.56 82 ASP A C 1
ATOM 667 O O . ASP A 1 82 ? 8.414 -6.697 -17.315 1.00 95.56 82 ASP A O 1
ATOM 671 N N . ARG A 1 83 ? 7.711 -8.824 -17.171 1.00 93.56 83 ARG A N 1
ATOM 672 C CA . ARG A 1 83 ? 7.911 -8.910 -15.726 1.00 93.56 83 ARG A CA 1
ATOM 673 C C . ARG A 1 83 ? 9.366 -8.642 -15.335 1.00 93.56 83 ARG A C 1
ATOM 675 O O . ARG A 1 83 ? 9.585 -8.036 -14.286 1.00 93.56 83 ARG A O 1
ATOM 682 N N . SER A 1 84 ? 10.343 -9.091 -16.125 1.00 93.19 84 SER A N 1
ATOM 683 C CA . SER A 1 84 ? 11.764 -8.847 -15.845 1.00 93.19 84 SER A CA 1
ATOM 684 C C . SER A 1 84 ? 12.101 -7.361 -15.940 1.00 93.19 84 SER A C 1
ATOM 686 O O . SER A 1 84 ? 12.791 -6.836 -15.069 1.00 93.19 84 SER A O 1
ATOM 688 N N . THR A 1 85 ? 11.518 -6.650 -16.908 1.00 94.25 85 THR A N 1
ATOM 689 C CA . THR A 1 85 ? 11.664 -5.198 -17.047 1.00 94.25 85 THR A CA 1
ATOM 690 C C . THR A 1 85 ? 11.170 -4.472 -15.798 1.00 94.25 85 THR A C 1
ATOM 692 O O . THR A 1 85 ? 11.885 -3.631 -15.253 1.00 94.25 85 THR A O 1
ATOM 695 N N . TYR A 1 86 ? 9.994 -4.843 -15.279 1.00 93.19 86 TYR A N 1
ATOM 696 C CA . TYR A 1 86 ? 9.485 -4.253 -14.038 1.00 93.19 86 TYR A CA 1
ATOM 697 C C . T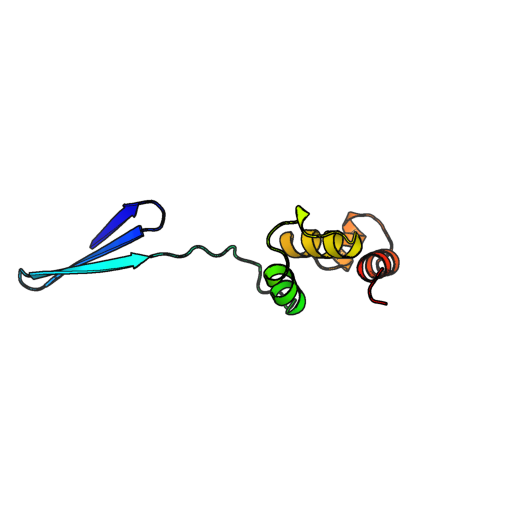YR A 1 86 ? 10.371 -4.567 -12.821 1.00 93.19 86 TYR A C 1
ATOM 699 O O . TYR A 1 86 ? 10.612 -3.688 -11.994 1.00 93.19 86 TYR A O 1
ATOM 707 N N . ILE A 1 87 ? 10.882 -5.801 -12.714 1.00 91.56 87 ILE A N 1
ATOM 708 C CA . ILE A 1 87 ? 11.814 -6.193 -11.643 1.00 91.56 87 ILE A CA 1
ATOM 709 C C . ILE A 1 87 ? 13.074 -5.323 -11.686 1.00 91.56 87 ILE A C 1
ATOM 711 O O . ILE A 1 87 ? 13.471 -4.793 -10.653 1.00 91.56 87 ILE A O 1
ATOM 715 N N . HIS A 1 88 ? 13.651 -5.095 -12.867 1.00 92.50 88 HIS A N 1
ATOM 716 C CA . HIS A 1 88 ? 14.837 -4.252 -13.011 1.00 92.50 88 HIS A CA 1
ATOM 717 C C . HIS A 1 88 ? 14.593 -2.797 -12.598 1.00 92.50 88 HIS A C 1
ATOM 719 O O . HIS A 1 88 ? 15.446 -2.205 -11.938 1.00 92.50 88 HIS A O 1
ATOM 725 N N . TYR A 1 89 ? 13.426 -2.224 -12.905 1.00 91.75 89 TYR A N 1
ATOM 726 C CA . TYR A 1 89 ? 13.074 -0.887 -12.411 1.00 91.75 89 TYR A CA 1
ATOM 727 C C . TYR A 1 89 ? 12.952 -0.840 -10.891 1.00 91.75 89 TYR A C 1
ATOM 729 O O . TYR A 1 89 ? 13.380 0.127 -10.265 1.00 91.75 89 TYR A O 1
ATOM 737 N N . GLU A 1 90 ? 12.399 -1.892 -10.288 1.00 88.62 90 GLU A N 1
ATOM 738 C CA . GLU A 1 90 ? 12.356 -2.019 -8.838 1.00 88.62 90 GLU A CA 1
ATOM 739 C C . GLU A 1 90 ? 13.701 -2.375 -8.216 1.00 88.62 90 GLU A C 1
ATOM 741 O O . GLU A 1 90 ? 13.773 -2.343 -6.999 1.00 88.62 90 GLU A O 1
ATOM 746 N N . GLU A 1 91 ? 14.744 -2.735 -8.956 1.00 87.69 91 GLU A N 1
ATOM 747 C CA . GLU A 1 91 ? 16.066 -3.084 -8.411 1.00 87.69 91 GLU A CA 1
ATOM 748 C C . GLU A 1 91 ? 17.132 -2.024 -8.696 1.00 87.69 91 GLU A C 1
ATOM 750 O O . GLU A 1 91 ? 18.173 -2.015 -8.038 1.00 87.69 91 GLU A O 1
ATOM 755 N N . ALA A 1 92 ? 16.852 -1.085 -9.600 1.00 83.44 92 ALA A N 1
ATOM 756 C CA . ALA A 1 92 ? 17.710 0.060 -9.863 1.00 83.44 92 ALA A CA 1
ATOM 757 C C . ALA A 1 92 ? 18.086 0.780 -8.550 1.00 83.44 92 ALA A C 1
ATOM 759 O O . ALA A 1 92 ? 17.230 1.067 -7.711 1.00 83.44 92 ALA A O 1
ATOM 760 N N . GLY A 1 93 ? 19.386 1.017 -8.348 1.00 67.81 93 GLY A N 1
ATOM 761 C CA . GLY A 1 93 ? 19.916 1.691 -7.156 1.00 67.81 93 GLY A CA 1
ATOM 762 C C . GLY A 1 93 ? 20.174 0.798 -5.932 1.00 67.81 93 GLY A C 1
ATOM 763 O O . GLY A 1 93 ? 20.640 1.307 -4.920 1.00 67.81 93 GLY A O 1
ATOM 764 N N . ARG A 1 94 ? 19.938 -0.525 -5.992 1.00 66.69 94 ARG A N 1
ATOM 765 C CA . ARG A 1 94 ? 20.402 -1.495 -4.965 1.00 66.69 94 ARG A CA 1
ATOM 766 C C . ARG A 1 94 ? 21.880 -1.910 -5.139 1.00 66.69 94 ARG A C 1
ATOM 768 O O . ARG A 1 94 ? 22.219 -3.069 -4.907 1.00 66.69 94 ARG A O 1
ATOM 775 N N . GLY A 1 95 ? 22.725 -0.979 -5.584 1.00 53.50 95 GLY A N 1
ATOM 776 C CA . GLY A 1 95 ? 24.177 -1.163 -5.706 1.00 53.50 95 GLY A CA 1
ATOM 777 C C . GLY A 1 95 ? 24.889 -1.057 -4.368 1.00 53.50 95 GLY A C 1
ATOM 778 O O . GLY A 1 95 ? 24.482 -0.186 -3.568 1.00 53.50 95 GLY A O 1
#

Foldseek 3Di:
DWADDDVQWIWDWDQDPNDIDIDIGGDDDDPCQDPDDPPVLVVLCVVDVDPVPDPQQLSNLVPVCSVVVHDLVRVCVVVVHDSVVSVVSNCPPVD